Protein AF-A0AAV8XA55-F1 (afdb_monomer)

Mean predicted aligned error: 14.6 Å

Structure (mmCIF, N/CA/C/O backbone):
data_AF-A0AAV8XA55-F1
#
_entry.id   AF-A0AAV8XA55-F1
#
loop_
_atom_site.group_PDB
_atom_site.id
_atom_site.type_symbol
_atom_site.label_atom_id
_atom_site.label_alt_id
_atom_site.label_comp_id
_atom_site.label_asym_id
_atom_site.label_entity_id
_atom_site.label_seq_id
_atom_site.pdbx_PDB_ins_code
_atom_site.Cartn_x
_atom_site.Cartn_y
_atom_site.Cartn_z
_atom_site.occupancy
_atom_site.B_iso_or_equiv
_atom_site.auth_seq_id
_atom_site.auth_comp_id
_atom_site.auth_asym_id
_atom_site.auth_atom_id
_atom_site.pdbx_PDB_model_num
ATOM 1 N N . MET A 1 1 ? 17.028 -32.611 -15.585 1.00 36.62 1 MET A N 1
ATOM 2 C CA . MET A 1 1 ? 15.606 -32.484 -15.969 1.00 36.62 1 MET A CA 1
ATOM 3 C C . MET A 1 1 ? 14.997 -31.368 -15.134 1.00 36.62 1 MET A C 1
ATOM 5 O O . MET A 1 1 ? 14.753 -31.571 -13.955 1.00 36.62 1 MET A O 1
ATOM 9 N N . THR A 1 2 ? 14.855 -30.160 -15.675 1.00 41.50 2 THR A N 1
ATOM 10 C CA . THR A 1 2 ? 14.168 -29.071 -14.968 1.00 41.50 2 THR A CA 1
ATOM 11 C C . THR A 1 2 ? 12.667 -29.265 -15.150 1.00 41.50 2 THR A C 1
ATOM 13 O O . THR A 1 2 ? 12.154 -29.179 -16.263 1.00 41.50 2 THR A O 1
ATOM 16 N N . ALA A 1 3 ? 11.958 -29.592 -14.070 1.00 46.19 3 ALA A N 1
ATOM 17 C CA . ALA A 1 3 ? 10.503 -29.653 -14.085 1.00 46.19 3 ALA A CA 1
ATOM 18 C C . ALA A 1 3 ? 9.957 -28.250 -14.398 1.00 46.19 3 ALA A C 1
ATOM 20 O O . ALA A 1 3 ? 10.011 -27.346 -13.564 1.00 46.19 3 ALA A O 1
ATOM 21 N N . VAL A 1 4 ? 9.462 -28.049 -15.620 1.00 57.00 4 VAL A N 1
ATOM 22 C CA . VAL A 1 4 ? 8.772 -26.814 -15.998 1.00 57.00 4 VAL A CA 1
ATOM 23 C C . VAL A 1 4 ? 7.358 -26.907 -15.441 1.00 57.00 4 VAL A C 1
ATOM 25 O O . VAL A 1 4 ? 6.468 -27.499 -16.045 1.00 57.00 4 VAL A O 1
ATOM 28 N N . PHE A 1 5 ? 7.154 -26.353 -14.248 1.00 60.75 5 PHE A N 1
ATO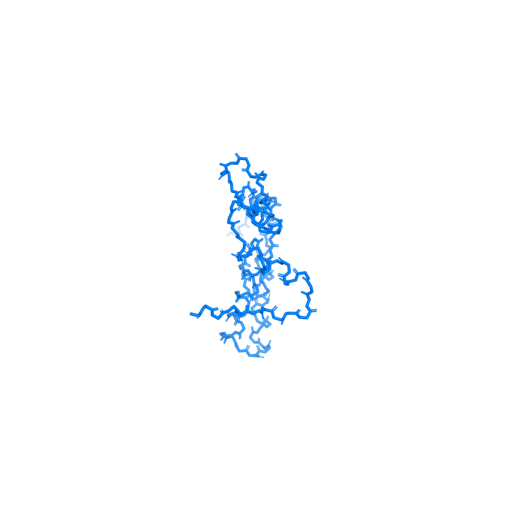M 29 C CA . PHE A 1 5 ? 5.826 -26.235 -13.659 1.00 60.75 5 PHE A CA 1
ATOM 30 C C . PHE A 1 5 ? 5.002 -25.244 -14.491 1.00 60.75 5 PHE A C 1
ATOM 32 O O . PHE A 1 5 ? 5.232 -24.035 -14.434 1.00 60.75 5 PHE A O 1
ATOM 39 N N . VAL A 1 6 ? 4.068 -25.749 -15.303 1.00 62.19 6 VAL A N 1
ATOM 40 C CA . VAL A 1 6 ? 3.151 -24.917 -16.092 1.00 62.19 6 VAL A CA 1
ATOM 41 C C . VAL A 1 6 ? 2.037 -24.423 -15.161 1.00 62.19 6 VAL A C 1
ATOM 43 O O . VAL A 1 6 ? 1.214 -25.221 -14.716 1.00 62.19 6 VAL A O 1
ATOM 46 N N . PRO A 1 7 ? 1.961 -23.120 -14.844 1.00 63.56 7 PRO A N 1
ATOM 47 C CA . PRO A 1 7 ? 0.952 -22.607 -13.928 1.00 63.56 7 PRO A CA 1
ATOM 48 C C . P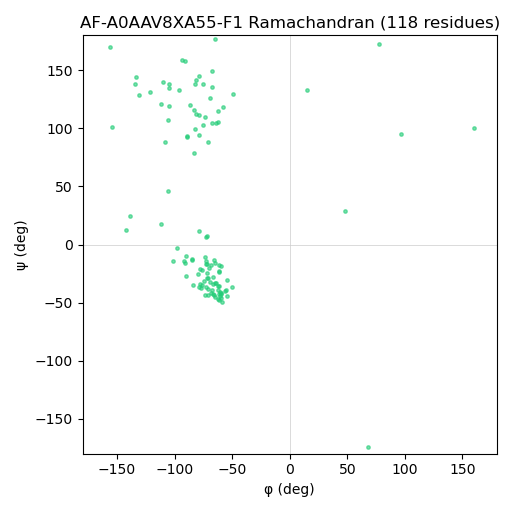RO A 1 7 ? -0.413 -22.596 -14.620 1.00 63.56 7 PRO A C 1
ATOM 50 O O . PRO A 1 7 ? -0.678 -21.782 -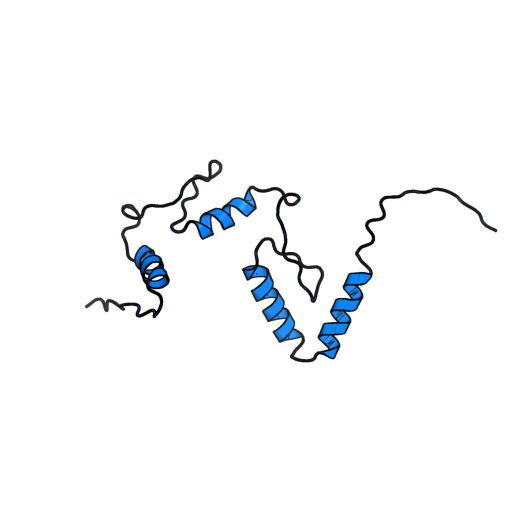15.504 1.00 63.56 7 PRO A O 1
ATOM 53 N N . THR A 1 8 ? -1.323 -23.472 -14.206 1.00 60.53 8 THR A N 1
ATOM 54 C CA . THR A 1 8 ? -2.693 -23.516 -14.731 1.00 60.53 8 THR A CA 1
ATOM 55 C C . THR A 1 8 ? -3.596 -22.600 -13.908 1.00 60.53 8 THR A C 1
ATOM 57 O O . THR A 1 8 ? -4.143 -22.991 -12.879 1.00 60.53 8 THR A O 1
ATOM 60 N N . THR A 1 9 ? -3.769 -21.347 -14.336 1.00 71.75 9 THR A N 1
ATOM 61 C CA . THR A 1 9 ? -4.747 -20.433 -13.715 1.00 71.75 9 THR A CA 1
ATOM 62 C C . THR A 1 9 ? -5.964 -20.283 -14.624 1.00 71.75 9 THR A C 1
ATOM 64 O O . THR A 1 9 ? -5.800 -20.021 -15.815 1.00 71.75 9 THR A O 1
ATOM 67 N N . LYS A 1 10 ? -7.187 -20.356 -14.076 1.00 74.94 10 LYS A N 1
ATOM 68 C CA . LYS A 1 10 ? -8.440 -20.160 -14.843 1.00 74.94 10 LYS A CA 1
ATOM 69 C C . LYS A 1 10 ? -8.533 -18.776 -15.517 1.00 74.94 10 LYS A C 1
ATOM 71 O O . LYS A 1 10 ? -9.318 -18.580 -16.438 1.00 74.94 10 LYS A O 1
ATOM 76 N N . ARG A 1 11 ? -7.734 -17.794 -15.072 1.00 78.06 11 ARG A N 1
ATOM 77 C CA . ARG A 1 11 ? -7.743 -16.407 -15.564 1.00 78.06 11 ARG A CA 1
ATOM 78 C C . ARG A 1 11 ? -6.529 -16.130 -16.452 1.00 78.06 11 ARG A C 1
ATOM 80 O O . ARG A 1 11 ? -5.428 -15.909 -15.954 1.00 78.06 11 ARG A O 1
ATOM 87 N N . LYS A 1 12 ? -6.743 -16.016 -17.768 1.00 79.31 12 LYS A N 1
ATOM 88 C CA . LYS A 1 12 ? -5.686 -15.753 -18.771 1.00 79.31 12 LYS A CA 1
ATOM 89 C C . LYS A 1 12 ? -4.770 -14.563 -18.414 1.00 79.31 12 LYS A C 1
ATOM 91 O O . LYS A 1 12 ? -3.565 -14.624 -18.640 1.00 79.31 12 LYS A O 1
ATOM 96 N N . ASN A 1 13 ? -5.308 -13.500 -17.808 1.00 80.56 13 ASN A N 1
ATOM 97 C CA . ASN A 1 13 ? -4.531 -12.314 -17.407 1.00 80.56 13 ASN A CA 1
ATOM 98 C C . ASN A 1 13 ? -3.552 -12.578 -16.248 1.00 80.56 13 ASN A C 1
ATOM 100 O O . ASN A 1 13 ? -2.476 -11.975 -16.197 1.00 80.56 13 ASN A O 1
ATOM 104 N N . HIS A 1 14 ? -3.901 -13.489 -15.336 1.00 81.00 14 HIS A N 1
ATOM 105 C CA . HIS A 1 14 ? -3.024 -13.893 -14.238 1.00 81.00 14 HIS A CA 1
ATOM 106 C C . HIS A 1 14 ? -1.856 -14.712 -14.780 1.00 81.00 14 HIS A C 1
ATOM 108 O O . HIS A 1 14 ? -0.711 -14.425 -14.440 1.00 81.00 14 HIS A O 1
ATOM 114 N N . LEU A 1 15 ? -2.134 -15.641 -15.700 1.00 82.25 15 LEU A N 1
ATOM 115 C CA . LEU A 1 15 ? -1.098 -16.405 -16.388 1.00 82.25 15 LEU A CA 1
ATOM 116 C C . LEU A 1 15 ? -0.133 -15.483 -17.145 1.00 82.25 15 LEU A C 1
ATOM 118 O O . LEU A 1 15 ? 1.071 -15.554 -16.924 1.00 82.25 15 LEU A O 1
ATOM 122 N N . LYS A 1 16 ? -0.641 -14.533 -17.943 1.00 81.75 16 LYS A N 1
ATOM 123 C CA . LYS A 1 16 ? 0.202 -13.534 -18.631 1.00 81.75 16 LYS A CA 1
ATOM 124 C C . LYS A 1 16 ? 1.115 -12.773 -17.661 1.00 81.75 16 LYS A C 1
ATOM 126 O O . LYS A 1 16 ? 2.297 -12.602 -17.938 1.00 81.75 16 LYS A O 1
ATOM 131 N N . SER A 1 17 ? 0.578 -12.348 -16.516 1.00 82.06 17 SER A N 1
ATOM 132 C CA . SER A 1 17 ? 1.324 -11.611 -15.486 1.00 82.06 17 SER A CA 1
ATOM 133 C C . SER A 1 17 ? 2.325 -12.475 -14.714 1.00 82.06 17 SER A C 1
ATOM 135 O O . SER A 1 17 ? 3.311 -11.943 -14.201 1.00 82.06 17 SER A O 1
ATOM 137 N N . HIS A 1 18 ? 2.058 -13.775 -14.585 1.00 83.00 18 HIS A N 1
ATOM 138 C CA . HIS A 1 18 ? 2.958 -14.754 -13.984 1.00 83.00 18 HIS A CA 1
ATOM 139 C C . HIS A 1 18 ? 4.133 -15.058 -14.919 1.00 83.00 18 HIS A C 1
ATOM 141 O O . HIS A 1 18 ? 5.280 -15.037 -14.486 1.00 83.00 18 HIS A O 1
ATOM 147 N N . MET A 1 19 ? 3.870 -15.241 -16.217 1.00 82.38 19 MET A N 1
ATOM 148 C CA . MET A 1 19 ? 4.914 -15.537 -17.205 1.00 82.38 19 MET A CA 1
ATOM 149 C C . MET A 1 19 ? 5.971 -14.425 -17.330 1.00 82.38 19 MET A C 1
ATOM 151 O O . MET A 1 19 ? 7.067 -14.685 -17.810 1.00 82.38 19 MET A O 1
ATOM 155 N N . LEU A 1 20 ? 5.695 -13.200 -16.859 1.00 80.88 20 LEU A N 1
ATOM 156 C CA . LEU A 1 20 ? 6.697 -12.126 -16.748 1.00 80.88 20 LEU A CA 1
ATOM 157 C C . LEU A 1 20 ? 7.812 -12.416 -15.724 1.00 80.88 20 LEU A C 1
ATOM 159 O O . LEU A 1 20 ? 8.795 -11.684 -15.672 1.00 80.88 20 LEU A O 1
ATOM 163 N N . ILE A 1 21 ? 7.660 -13.422 -14.866 1.00 79.81 21 ILE A N 1
ATOM 164 C CA . ILE A 1 21 ? 8.691 -13.814 -13.896 1.00 79.81 21 ILE A CA 1
ATOM 165 C C . ILE A 1 21 ? 9.707 -14.752 -14.560 1.00 79.81 21 ILE A C 1
ATOM 167 O O . ILE A 1 21 ? 10.892 -14.636 -14.277 1.00 79.81 21 ILE A O 1
ATOM 171 N N . HIS A 1 22 ? 9.250 -15.598 -15.489 1.00 80.00 22 HIS A N 1
ATOM 172 C CA . HIS A 1 22 ? 10.076 -16.571 -16.221 1.00 80.00 22 HIS A CA 1
ATOM 173 C C . HIS A 1 22 ? 10.770 -16.001 -17.461 1.00 80.00 22 HIS A C 1
ATOM 175 O O . HIS A 1 22 ? 11.629 -16.653 -18.041 1.00 80.00 22 HIS A O 1
ATOM 181 N N . LYS A 1 23 ? 10.382 -14.805 -17.913 1.00 74.69 23 LYS A N 1
ATOM 182 C CA . LYS A 1 23 ? 11.045 -14.126 -19.033 1.00 74.69 23 LYS A CA 1
ATOM 183 C C . LYS A 1 23 ? 12.344 -13.466 -18.577 1.00 74.69 23 LYS A C 1
ATOM 185 O O . LYS A 1 23 ? 12.386 -12.880 -17.495 1.00 74.69 23 LYS A O 1
ATOM 190 N N . ASP A 1 24 ? 13.344 -13.473 -19.459 1.00 73.69 24 ASP A N 1
ATOM 191 C CA . ASP A 1 24 ? 14.594 -12.730 -19.273 1.00 73.69 24 ASP A CA 1
ATOM 192 C C . ASP A 1 24 ? 14.304 -11.279 -18.882 1.00 73.69 24 ASP A C 1
ATOM 194 O O . ASP A 1 24 ? 13.539 -10.585 -19.562 1.00 73.69 24 ASP A O 1
ATOM 198 N N . ALA A 1 25 ? 14.944 -10.800 -17.812 1.00 67.19 25 ALA A N 1
ATOM 199 C CA . ALA A 1 25 ? 14.737 -9.451 -17.285 1.00 67.19 25 ALA A CA 1
ATOM 200 C C . ALA A 1 25 ? 14.945 -8.351 -18.344 1.00 67.19 25 ALA A C 1
ATOM 202 O O . ALA A 1 25 ? 14.260 -7.332 -18.306 1.00 67.19 25 ALA A O 1
ATOM 203 N N . LEU A 1 26 ? 15.823 -8.598 -19.321 1.00 63.59 26 LEU A N 1
ATOM 204 C CA . LEU A 1 26 ? 16.150 -7.691 -20.424 1.00 63.59 26 LEU A CA 1
ATOM 205 C C . LEU A 1 26 ? 15.078 -7.635 -21.529 1.00 63.59 26 LEU A C 1
ATOM 207 O O . LEU A 1 26 ? 15.009 -6.656 -22.262 1.00 63.59 26 LEU A O 1
ATOM 211 N N . LYS A 1 27 ? 14.223 -8.661 -21.651 1.00 65.00 27 LYS A N 1
ATOM 212 C CA . LYS A 1 27 ? 13.165 -8.749 -22.681 1.00 6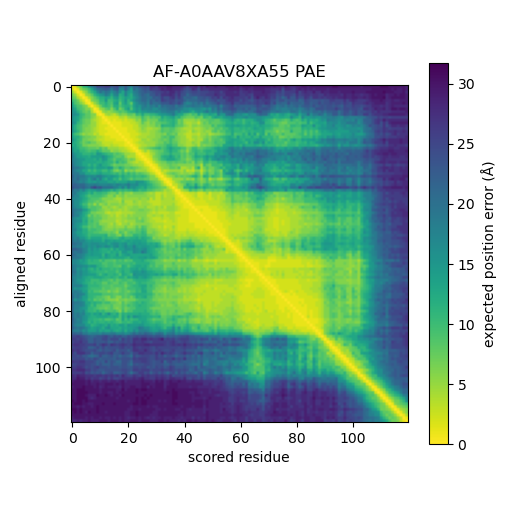5.00 27 LYS A CA 1
ATOM 213 C C . LYS A 1 27 ? 11.791 -8.310 -22.166 1.00 65.00 27 LYS A C 1
ATOM 215 O O . LYS A 1 27 ? 10.808 -8.321 -22.910 1.00 65.00 27 LYS A O 1
ATOM 220 N N . ILE A 1 28 ? 11.679 -7.965 -20.883 1.00 70.62 28 ILE A N 1
ATOM 221 C CA . ILE A 1 28 ? 10.420 -7.526 -20.281 1.00 70.62 28 ILE A CA 1
ATOM 222 C C . ILE A 1 28 ? 10.267 -6.024 -20.494 1.00 70.62 28 ILE A C 1
ATOM 224 O O . ILE A 1 28 ? 11.049 -5.233 -19.977 1.00 70.62 28 ILE A O 1
ATOM 228 N N . LYS A 1 29 ? 9.193 -5.620 -21.180 1.00 69.56 29 LYS A N 1
ATOM 229 C CA . LYS A 1 29 ? 8.767 -4.219 -21.211 1.00 69.56 29 LYS A CA 1
ATOM 230 C C . LYS A 1 29 ? 8.354 -3.792 -19.797 1.00 69.56 29 LYS A C 1
ATOM 232 O O . LYS A 1 29 ? 7.303 -4.202 -19.302 1.00 69.56 29 LYS A O 1
ATOM 237 N N . THR A 1 30 ? 9.206 -3.019 -19.135 1.00 71.44 30 THR A N 1
ATOM 238 C CA . THR A 1 30 ? 8.945 -2.436 -17.815 1.00 71.44 30 THR A CA 1
ATOM 239 C C . THR A 1 30 ? 8.311 -1.057 -17.939 1.00 71.44 30 THR A C 1
ATOM 241 O O . THR A 1 30 ? 8.456 -0.391 -18.958 1.00 71.44 30 THR A O 1
ATOM 244 N N . TYR A 1 31 ? 7.619 -0.626 -16.889 1.00 72.00 31 TYR A N 1
ATOM 245 C CA . TYR A 1 31 ? 7.161 0.751 -16.734 1.00 72.00 31 TYR A CA 1
ATOM 246 C C . TYR A 1 31 ? 8.176 1.510 -15.869 1.00 72.00 31 TYR A C 1
ATOM 248 O O . TYR A 1 31 ? 8.566 0.982 -14.827 1.00 72.00 31 TYR A O 1
ATOM 256 N N . ASP A 1 32 ? 8.582 2.711 -16.276 1.00 67.44 32 ASP A N 1
ATOM 257 C CA . ASP A 1 32 ? 9.741 3.435 -15.724 1.00 67.44 32 ASP A CA 1
ATOM 258 C C . ASP A 1 32 ? 9.515 4.947 -15.517 1.00 67.44 32 ASP A C 1
ATOM 260 O O . ASP A 1 32 ? 10.461 5.720 -15.423 1.00 67.44 32 ASP A O 1
ATOM 264 N N . TRP A 1 33 ? 8.268 5.396 -15.359 1.00 67.38 33 TRP A N 1
ATOM 265 C CA . TRP A 1 33 ? 7.935 6.826 -15.230 1.00 67.38 33 TRP A CA 1
ATOM 266 C C . TRP A 1 33 ? 8.320 7.489 -13.890 1.00 67.38 33 TRP A C 1
ATOM 268 O O . TRP A 1 33 ? 7.986 8.650 -13.660 1.00 67.38 33 TRP A O 1
ATOM 278 N N . CYS A 1 34 ? 9.026 6.793 -12.993 1.00 74.00 34 CYS A N 1
ATOM 279 C CA . CYS A 1 34 ? 9.498 7.385 -11.743 1.00 74.00 34 CYS A CA 1
ATOM 280 C C . CYS A 1 34 ? 10.797 8.180 -11.967 1.00 74.00 34 CYS A C 1
ATOM 282 O O . CYS A 1 34 ? 11.892 7.614 -11.955 1.00 74.00 34 CYS A O 1
ATOM 284 N N . ARG A 1 35 ? 10.677 9.507 -12.093 1.00 66.56 35 ARG A N 1
ATOM 285 C CA . ARG A 1 35 ? 11.794 10.432 -12.366 1.00 66.56 35 ARG A CA 1
ATOM 286 C C . ARG A 1 35 ? 12.802 10.584 -11.215 1.00 66.56 35 ARG A C 1
ATOM 288 O O . ARG A 1 35 ? 13.912 11.039 -11.454 1.00 66.56 35 ARG A O 1
ATOM 295 N N . PHE A 1 36 ? 12.435 10.186 -9.995 1.00 65.12 36 PHE A N 1
ATOM 296 C CA . PHE A 1 36 ? 13.260 10.388 -8.796 1.00 65.12 36 PHE A CA 1
ATOM 297 C C . PHE A 1 36 ? 14.241 9.242 -8.494 1.00 65.12 36 PHE A C 1
ATOM 299 O O . PHE A 1 36 ? 15.274 9.479 -7.882 1.00 65.12 36 PHE A O 1
ATOM 306 N N . TYR A 1 37 ? 13.943 8.007 -8.919 1.00 65.69 37 TYR A N 1
ATOM 307 C CA . TYR A 1 37 ? 14.701 6.812 -8.495 1.00 65.69 37 TYR A CA 1
ATOM 308 C C . TYR A 1 37 ? 14.897 5.754 -9.587 1.00 65.69 37 TYR A C 1
ATOM 310 O O . TYR A 1 37 ? 15.258 4.619 -9.279 1.00 65.69 37 TYR A O 1
ATOM 318 N N . SER A 1 38 ? 14.624 6.075 -10.859 1.00 75.12 38 SER A N 1
ATOM 319 C CA . SER A 1 38 ? 14.727 5.123 -11.983 1.00 75.12 38 SER A CA 1
ATOM 320 C C . SER A 1 38 ? 14.039 3.774 -11.707 1.00 75.12 38 SER A C 1
ATOM 322 O O . SER A 1 38 ? 14.454 2.729 -12.211 1.00 75.12 38 SER A O 1
ATOM 324 N N . TYR A 1 39 ? 12.998 3.777 -10.865 1.00 81.31 39 TYR A N 1
ATOM 325 C CA . TYR A 1 39 ? 12.318 2.565 -10.435 1.00 81.31 39 TYR A CA 1
ATOM 326 C C . TYR A 1 39 ? 11.547 1.963 -11.611 1.00 81.31 39 TYR A C 1
ATOM 328 O O . TYR A 1 39 ? 10.719 2.629 -12.239 1.00 81.31 39 TYR A O 1
ATOM 336 N N . LYS A 1 40 ? 11.802 0.679 -11.885 1.00 81.88 40 LYS A N 1
ATOM 337 C CA . LYS A 1 40 ? 11.179 -0.071 -12.978 1.00 81.88 40 LYS A CA 1
ATOM 338 C C . LYS A 1 40 ? 10.248 -1.137 -12.425 1.00 81.88 40 LYS A C 1
ATOM 340 O O . LYS A 1 40 ? 10.670 -2.052 -11.720 1.00 81.88 40 LYS A O 1
ATOM 345 N N . ALA A 1 41 ? 8.974 -1.069 -12.797 1.00 83.38 41 ALA A N 1
ATOM 346 C CA . ALA A 1 41 ? 7.991 -2.079 -12.429 1.00 83.38 41 ALA A CA 1
ATOM 347 C C . ALA A 1 41 ? 7.648 -2.978 -13.619 1.00 83.38 41 ALA A C 1
ATOM 349 O O . ALA A 1 41 ? 7.372 -2.503 -14.720 1.00 83.38 41 ALA A O 1
ATOM 350 N N . LYS A 1 42 ? 7.534 -4.290 -13.383 1.00 84.31 42 LYS A N 1
ATOM 351 C CA . LYS A 1 42 ? 7.019 -5.245 -14.385 1.00 84.31 42 LYS A CA 1
ATOM 352 C C . LYS A 1 42 ? 5.505 -5.113 -14.620 1.00 84.31 42 LYS A C 1
ATOM 354 O O . LYS A 1 42 ? 4.980 -5.634 -15.599 1.00 84.31 42 LYS A O 1
ATOM 359 N N . ARG A 1 43 ? 4.774 -4.446 -13.714 1.00 83.94 43 ARG A N 1
ATOM 360 C CA . ARG A 1 43 ? 3.315 -4.243 -13.797 1.00 83.94 43 ARG A CA 1
ATOM 361 C C . ARG A 1 43 ? 2.955 -2.792 -13.488 1.00 83.94 43 ARG A C 1
ATOM 363 O O . ARG A 1 43 ? 3.435 -2.245 -12.498 1.00 83.94 43 ARG A O 1
ATOM 370 N N . LYS A 1 44 ? 2.023 -2.218 -14.257 1.00 81.44 44 LYS A N 1
ATOM 371 C CA . LYS A 1 44 ? 1.538 -0.835 -14.086 1.00 81.44 44 LYS A CA 1
ATOM 372 C C . LYS A 1 44 ? 1.006 -0.559 -12.673 1.00 81.44 44 LYS A C 1
ATOM 374 O O . LYS A 1 44 ? 1.267 0.500 -12.114 1.00 81.44 44 LYS A O 1
ATOM 379 N N . GLY A 1 45 ? 0.306 -1.528 -12.077 1.00 84.31 45 GLY A N 1
ATOM 380 C CA . GLY A 1 45 ? -0.229 -1.404 -10.717 1.00 84.31 45 GLY A CA 1
ATOM 381 C C . GLY A 1 45 ? 0.855 -1.232 -9.647 1.00 84.31 45 GLY A C 1
ATOM 382 O O . GLY A 1 45 ? 0.692 -0.409 -8.754 1.00 84.31 45 GLY A O 1
ATOM 383 N N . HIS A 1 46 ? 1.988 -1.934 -9.768 1.00 85.06 46 HIS A N 1
ATOM 384 C CA . HIS A 1 46 ? 3.104 -1.781 -8.826 1.00 85.06 46 HIS A CA 1
ATOM 385 C C . HIS A 1 46 ? 3.751 -0.402 -8.927 1.00 85.06 46 HIS A C 1
ATOM 387 O O . HIS A 1 46 ? 4.141 0.155 -7.909 1.00 85.06 46 HIS A O 1
ATOM 393 N N . LEU A 1 47 ? 3.797 0.181 -10.124 1.00 83.94 47 LEU A N 1
ATOM 394 C CA . LEU A 1 47 ? 4.325 1.528 -10.297 1.00 83.94 47 LEU A CA 1
ATOM 395 C C . LEU A 1 47 ? 3.396 2.602 -9.722 1.00 83.94 47 LEU A C 1
ATOM 397 O O . LEU A 1 47 ? 3.861 3.525 -9.068 1.00 83.94 47 LEU A O 1
ATOM 401 N N . LYS A 1 48 ? 2.074 2.437 -9.876 1.00 84.25 48 LYS A N 1
ATOM 402 C CA . LYS A 1 48 ? 1.094 3.307 -9.207 1.00 84.25 48 LYS A CA 1
ATOM 403 C C . LYS A 1 48 ? 1.243 3.251 -7.682 1.00 84.25 48 LYS A C 1
ATOM 405 O O . LYS A 1 48 ? 1.187 4.286 -7.034 1.00 84.25 48 LYS A O 1
ATOM 410 N N . LEU A 1 49 ? 1.462 2.058 -7.121 1.00 86.56 49 LEU A N 1
ATOM 411 C CA . LEU A 1 49 ? 1.711 1.884 -5.685 1.00 86.56 49 LEU A CA 1
ATOM 412 C C . LEU A 1 49 ? 3.040 2.501 -5.245 1.00 86.56 49 LEU A C 1
ATOM 414 O O . LEU A 1 49 ? 3.084 3.135 -4.199 1.00 86.56 49 LEU A O 1
ATOM 418 N N . HIS A 1 50 ? 4.103 2.320 -6.031 1.00 87.06 50 HIS A N 1
ATOM 419 C CA . HIS A 1 50 ? 5.404 2.928 -5.761 1.00 87.06 50 HIS A CA 1
ATOM 420 C C . HIS A 1 50 ? 5.284 4.447 -5.641 1.00 87.06 50 HIS A C 1
ATOM 422 O O . HIS A 1 50 ? 5.859 5.041 -4.745 1.00 87.06 50 HIS A O 1
ATOM 428 N N . MET A 1 51 ? 4.475 5.075 -6.486 1.00 84.88 51 MET A N 1
ATOM 429 C CA . MET A 1 51 ? 4.404 6.533 -6.569 1.00 84.88 51 MET A CA 1
ATOM 430 C C . MET A 1 51 ? 3.677 7.185 -5.391 1.00 84.88 51 MET A C 1
ATOM 432 O O . MET A 1 51 ? 3.835 8.380 -5.176 1.00 84.88 51 MET A O 1
ATOM 436 N N . LEU A 1 52 ? 3.004 6.388 -4.554 1.00 84.25 52 LEU A N 1
ATOM 437 C CA . LEU A 1 52 ? 2.489 6.831 -3.255 1.00 84.25 52 LEU A CA 1
ATOM 438 C C . LEU A 1 52 ? 3.598 7.221 -2.262 1.00 84.25 52 LEU A C 1
ATOM 440 O O . LEU A 1 52 ? 3.290 7.822 -1.237 1.00 84.25 52 LEU A O 1
ATOM 444 N N . ILE A 1 53 ? 4.861 6.845 -2.502 1.00 83.81 53 ILE A N 1
ATOM 445 C CA . ILE A 1 53 ? 5.979 7.266 -1.638 1.00 83.81 53 ILE A CA 1
ATOM 446 C C . ILE A 1 53 ? 6.440 8.695 -1.938 1.00 83.81 53 ILE A C 1
ATOM 448 O O . ILE A 1 53 ? 7.002 9.328 -1.057 1.00 83.81 53 ILE A O 1
ATOM 452 N N . HIS A 1 54 ? 6.203 9.173 -3.164 1.00 82.81 54 HIS A N 1
ATOM 453 C CA . HIS A 1 54 ? 6.576 10.522 -3.610 1.00 82.81 54 HIS A CA 1
ATOM 454 C C . HIS A 1 54 ? 5.455 11.535 -3.401 1.00 82.81 54 HIS A C 1
ATOM 456 O O . HIS A 1 54 ? 5.686 12.728 -3.528 1.00 82.81 54 HIS A O 1
ATOM 462 N N . MET A 1 55 ? 4.238 11.059 -3.140 1.00 80.19 55 MET A N 1
ATOM 463 C CA . MET A 1 55 ? 3.093 11.909 -2.837 1.00 80.19 55 MET A CA 1
ATOM 464 C C . MET A 1 55 ? 3.122 12.332 -1.369 1.00 80.19 55 MET A C 1
ATOM 466 O O . MET A 1 55 ? 3.421 11.523 -0.481 1.00 80.19 55 MET A O 1
ATOM 470 N N . ASP A 1 56 ? 2.742 13.580 -1.117 1.00 78.38 56 ASP A N 1
ATOM 471 C CA . ASP A 1 56 ? 2.597 14.095 0.235 1.00 78.38 56 ASP A CA 1
ATOM 472 C C . ASP A 1 56 ? 1.431 13.428 0.967 1.00 78.38 56 ASP A C 1
ATOM 474 O O . ASP A 1 56 ? 0.423 13.018 0.385 1.00 78.38 56 ASP A O 1
ATOM 478 N N . ALA A 1 57 ? 1.555 13.309 2.290 1.00 75.25 57 ALA A N 1
ATOM 479 C CA . ALA A 1 57 ? 0.547 12.650 3.120 1.00 75.25 57 ALA A CA 1
ATOM 480 C C . ALA A 1 57 ? -0.836 13.331 3.063 1.00 75.25 57 ALA A C 1
ATOM 482 O O . ALA A 1 57 ? -1.837 12.672 3.337 1.00 75.25 57 ALA A O 1
ATOM 483 N N . SER A 1 58 ? -0.889 14.615 2.698 1.00 74.25 58 SER A N 1
ATOM 484 C CA . SER A 1 58 ? -2.109 15.405 2.490 1.00 74.25 58 SER A CA 1
ATOM 485 C C . SER A 1 58 ? -2.845 15.062 1.191 1.00 74.25 58 SER A C 1
ATOM 487 O O . SER A 1 58 ? -4.069 15.148 1.147 1.00 74.25 58 SER A O 1
ATOM 489 N N . GLU A 1 59 ? -2.122 14.654 0.148 1.00 77.06 59 GLU A N 1
ATOM 490 C CA . GLU A 1 59 ? -2.682 14.336 -1.173 1.00 77.06 59 GLU A CA 1
ATOM 491 C C . GLU A 1 59 ? -3.073 12.858 -1.303 1.00 77.06 59 GLU A C 1
ATOM 493 O O . GLU A 1 59 ? -3.823 12.461 -2.199 1.00 77.06 59 GLU A O 1
ATOM 498 N N . ILE A 1 60 ? -2.574 12.014 -0.397 1.00 82.44 60 ILE A N 1
ATOM 499 C CA . ILE A 1 60 ? -2.855 10.583 -0.406 1.00 82.44 60 ILE A CA 1
ATOM 500 C C . ILE A 1 60 ? -4.190 10.312 0.280 1.00 82.44 60 ILE A C 1
ATOM 502 O O . ILE A 1 60 ? -4.332 10.434 1.497 1.00 82.44 60 ILE A O 1
ATOM 506 N N . THR A 1 61 ? -5.152 9.800 -0.487 1.00 84.00 61 THR A N 1
ATOM 507 C CA . THR A 1 61 ? -6.329 9.150 0.092 1.00 84.00 61 THR A CA 1
ATOM 508 C C . THR A 1 61 ? -5.886 7.926 0.893 1.00 84.00 61 THR A C 1
ATOM 510 O O . THR A 1 61 ? -5.352 6.958 0.343 1.00 84.00 61 THR A O 1
ATOM 513 N N . THR A 1 62 ? -6.092 7.975 2.206 1.00 87.31 62 THR A N 1
ATOM 514 C CA . THR A 1 62 ? -5.784 6.871 3.118 1.00 87.31 62 THR A CA 1
ATOM 515 C C . THR A 1 62 ? -7.010 5.994 3.347 1.00 87.31 62 THR A C 1
ATOM 517 O O . THR A 1 62 ? -8.145 6.399 3.114 1.00 87.31 62 THR A O 1
ATOM 520 N N . TYR A 1 63 ? -6.765 4.761 3.776 1.00 88.19 63 TYR A N 1
ATOM 521 C CA . TYR A 1 63 ? -7.792 3.819 4.189 1.00 88.19 63 TYR A CA 1
ATOM 522 C C . TYR A 1 63 ? -7.782 3.730 5.714 1.00 88.19 63 TYR A C 1
ATOM 524 O O . TYR A 1 63 ? -6.769 3.338 6.302 1.00 88.19 63 TYR A O 1
ATOM 532 N N . ASP A 1 64 ? -8.899 4.082 6.340 1.00 85.88 64 ASP A N 1
ATOM 533 C CA . ASP A 1 64 ? -9.062 4.017 7.788 1.00 85.88 64 ASP A CA 1
ATOM 534 C C . ASP A 1 64 ? -9.422 2.594 8.241 1.00 85.88 64 ASP A C 1
ATOM 536 O O . ASP A 1 64 ? -10.237 1.904 7.626 1.00 85.88 64 ASP A O 1
ATOM 540 N N . CYS A 1 65 ? -8.817 2.143 9.340 1.00 84.19 65 CYS A N 1
ATOM 541 C CA . CYS A 1 65 ? -9.241 0.921 10.016 1.00 84.19 65 CYS A CA 1
ATOM 542 C C . CYS A 1 65 ? -10.530 1.168 10.789 1.00 84.19 65 CYS A C 1
ATOM 544 O O . CYS A 1 65 ? -10.655 2.184 11.457 1.00 84.19 65 CYS A O 1
ATOM 546 N N . ASN A 1 66 ? -11.478 0.234 10.756 1.00 81.44 66 ASN A N 1
ATOM 547 C CA . ASN A 1 66 ? -12.723 0.382 11.516 1.00 81.44 66 ASN A CA 1
ATOM 548 C C . ASN A 1 66 ? -12.542 0.077 13.010 1.00 81.44 66 ASN A C 1
ATOM 550 O O . ASN A 1 66 ? -13.309 0.573 13.820 1.00 81.44 66 ASN A O 1
ATOM 554 N N . PHE A 1 67 ? -11.497 -0.666 13.384 1.00 77.75 67 PHE A N 1
ATOM 555 C CA . PHE A 1 67 ? -11.279 -1.124 14.762 1.00 77.75 67 PHE A CA 1
ATOM 556 C C . PHE A 1 67 ? -10.240 -0.303 15.539 1.00 77.75 67 PHE A C 1
ATOM 558 O O . PHE A 1 67 ? -10.137 -0.434 16.749 1.00 77.75 67 PHE A O 1
ATOM 565 N N . CYS A 1 68 ? -9.424 0.526 14.878 1.00 80.50 68 CYS A N 1
ATOM 566 C CA . CYS A 1 68 ? -8.439 1.371 15.564 1.00 80.50 68 CYS A CA 1
ATOM 567 C C . CYS A 1 68 ? -8.053 2.602 14.733 1.00 80.50 68 CYS A C 1
ATOM 569 O O . CYS A 1 68 ? -8.385 2.695 13.553 1.00 80.50 68 CYS A O 1
ATOM 571 N N . SER A 1 69 ? -7.323 3.556 15.311 1.00 83.31 69 SER A N 1
ATOM 572 C CA . SER A 1 69 ? -6.921 4.812 14.644 1.00 83.31 69 SER A CA 1
ATOM 573 C C . SER A 1 69 ? -5.848 4.658 13.554 1.00 83.31 69 SER A C 1
ATOM 575 O O . SER A 1 69 ? -5.346 5.656 13.041 1.00 83.31 69 SER A O 1
ATOM 577 N N . TYR A 1 70 ? -5.482 3.426 13.192 1.00 83.81 70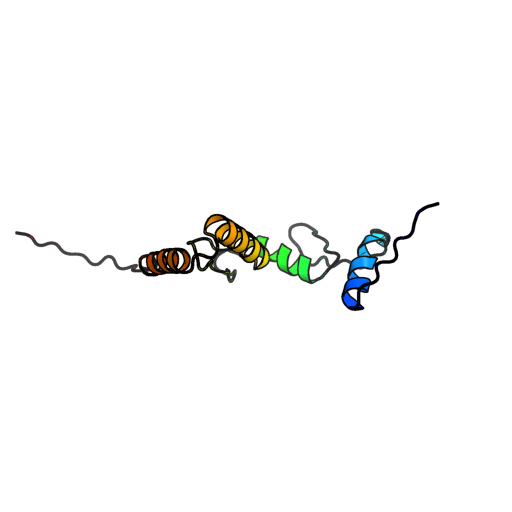 TYR A N 1
ATOM 578 C CA . TYR A 1 70 ? -4.522 3.162 12.127 1.00 83.81 70 TYR A CA 1
ATOM 579 C C . TYR A 1 70 ? -5.078 3.567 10.756 1.00 83.81 70 TYR A C 1
ATOM 581 O O . TYR A 1 70 ? -6.214 3.232 10.406 1.00 83.81 70 TYR A O 1
ATOM 589 N N . LYS A 1 71 ? -4.236 4.239 9.966 1.00 87.12 71 LYS A N 1
ATOM 590 C CA . LYS A 1 71 ? -4.513 4.630 8.582 1.00 87.12 71 LYS A CA 1
ATOM 591 C C . LYS A 1 71 ? -3.457 4.037 7.666 1.00 87.12 71 LYS A C 1
ATOM 593 O O . LYS A 1 71 ? -2.261 4.187 7.913 1.00 87.12 71 LYS A O 1
ATOM 598 N N . ALA A 1 72 ? -3.887 3.398 6.587 1.00 88.19 72 ALA A N 1
ATOM 599 C CA . ALA A 1 72 ? -2.988 2.806 5.607 1.00 88.19 72 ALA A CA 1
ATOM 600 C C . ALA A 1 72 ? -3.019 3.590 4.294 1.00 88.19 72 ALA A C 1
ATOM 602 O O . ALA A 1 72 ? -4.084 3.938 3.793 1.00 88.19 72 ALA A O 1
ATOM 603 N N . LYS A 1 73 ? -1.860 3.783 3.658 1.00 88.31 73 LYS A N 1
ATOM 604 C CA . LYS A 1 73 ? -1.785 4.320 2.284 1.00 88.31 73 LYS A CA 1
ATOM 605 C C . LYS A 1 73 ? -2.234 3.299 1.226 1.00 88.31 73 LYS A C 1
ATOM 607 O O . LYS A 1 73 ? -2.505 3.654 0.083 1.00 88.31 73 LYS A O 1
ATOM 612 N N . ARG A 1 74 ? -2.292 2.009 1.583 1.00 87.44 74 ARG A N 1
ATOM 613 C CA . ARG A 1 74 ? -2.712 0.922 0.688 1.00 87.44 74 ARG A CA 1
ATOM 614 C C . ARG A 1 74 ? -3.711 -0.001 1.371 1.00 87.44 74 ARG A C 1
ATOM 616 O O . ARG A 1 74 ? -3.584 -0.317 2.552 1.00 87.44 74 ARG A O 1
ATOM 623 N N . LYS A 1 75 ? -4.666 -0.486 0.580 1.00 87.19 75 LYS A N 1
ATOM 624 C CA . LYS A 1 75 ? -5.746 -1.366 1.036 1.00 87.19 75 LYS A CA 1
ATOM 625 C C . LYS A 1 75 ? -5.254 -2.726 1.538 1.00 87.19 75 LYS A C 1
ATOM 627 O O . LYS A 1 75 ? -5.861 -3.302 2.434 1.00 87.19 75 LYS A O 1
ATOM 632 N N . ASP A 1 76 ? -4.181 -3.259 0.965 1.00 87.50 76 ASP A N 1
ATOM 633 C CA . ASP A 1 76 ? -3.637 -4.560 1.355 1.00 87.50 76 ASP A CA 1
ATOM 634 C C . ASP A 1 76 ? -3.022 -4.530 2.756 1.00 87.50 76 ASP A C 1
ATOM 636 O O . ASP A 1 76 ? -3.326 -5.410 3.556 1.00 87.50 76 ASP A O 1
ATOM 640 N N . TYR A 1 77 ? -2.284 -3.471 3.106 1.00 87.81 77 TYR A N 1
ATOM 641 C CA . TYR A 1 77 ? -1.830 -3.263 4.486 1.00 87.81 77 TYR A CA 1
ATOM 642 C C . TYR A 1 77 ? -3.001 -3.163 5.464 1.00 87.81 77 TYR A C 1
ATOM 644 O O . TYR A 1 77 ? -2.968 -3.802 6.514 1.00 87.81 77 TYR A O 1
ATOM 652 N N . LEU A 1 78 ? -4.063 -2.434 5.098 1.00 90.00 78 LEU A N 1
ATOM 653 C CA . LEU A 1 78 ? -5.265 -2.360 5.926 1.00 90.00 78 LEU A CA 1
ATOM 654 C C . LEU A 1 78 ? -5.931 -3.731 6.104 1.00 90.00 78 LEU A C 1
ATOM 656 O O . LEU A 1 78 ? -6.358 -4.075 7.200 1.00 90.00 78 LEU A O 1
ATOM 660 N N . THR A 1 79 ? -6.026 -4.523 5.037 1.00 87.62 79 THR A N 1
ATOM 661 C CA . THR A 1 79 ? -6.685 -5.840 5.061 1.00 87.62 79 THR A CA 1
ATOM 662 C C . THR A 1 79 ? -5.918 -6.821 5.942 1.00 87.62 79 THR A C 1
ATOM 664 O O . THR A 1 79 ? -6.511 -7.519 6.758 1.00 87.62 79 THR A O 1
ATOM 667 N N . THR A 1 80 ? -4.592 -6.838 5.826 1.00 88.56 80 THR A N 1
ATOM 668 C CA . THR A 1 80 ? -3.730 -7.655 6.682 1.00 88.56 80 THR A CA 1
ATOM 669 C C . THR A 1 80 ? -3.854 -7.231 8.144 1.00 88.56 80 THR A C 1
ATOM 671 O O . THR A 1 80 ? -4.065 -8.070 9.013 1.00 88.56 80 THR A O 1
ATOM 674 N N . GLN A 1 81 ? -3.800 -5.927 8.419 1.00 86.19 81 GLN A N 1
ATOM 675 C CA . GLN A 1 81 ? -3.900 -5.385 9.773 1.00 86.19 81 GLN A CA 1
ATOM 676 C C . GLN A 1 81 ? -5.273 -5.645 10.411 1.00 86.19 81 GLN A C 1
ATOM 678 O O . GLN A 1 81 ? -5.348 -6.106 11.546 1.00 86.19 81 GLN A O 1
ATOM 683 N N . THR A 1 82 ? -6.360 -5.429 9.671 1.00 83.31 82 THR A N 1
ATOM 684 C CA . THR A 1 82 ? -7.716 -5.787 10.121 1.00 83.31 82 THR A CA 1
ATOM 685 C C . THR A 1 82 ? -7.881 -7.294 10.305 1.00 83.31 82 THR A C 1
ATOM 687 O O . THR A 1 82 ? -8.586 -7.706 11.219 1.00 83.31 82 THR A O 1
ATOM 690 N N . GLY A 1 83 ? -7.215 -8.121 9.495 1.00 86.19 83 GLY A N 1
ATOM 691 C CA . GLY A 1 83 ? -7.147 -9.571 9.685 1.00 86.19 83 GLY A CA 1
ATOM 692 C C . GLY A 1 83 ? -6.479 -9.958 11.005 1.00 86.19 83 GLY A C 1
ATOM 693 O O . GLY A 1 83 ? -7.048 -10.736 11.764 1.00 86.19 83 GLY A O 1
ATOM 694 N N . PHE A 1 84 ? -5.327 -9.359 11.323 1.00 85.38 84 PHE A N 1
ATOM 695 C CA . PHE A 1 84 ? -4.658 -9.557 12.612 1.00 85.38 84 PHE A CA 1
ATOM 696 C C . PHE A 1 84 ? -5.524 -9.106 13.788 1.00 85.38 84 PHE A C 1
ATOM 698 O O . PHE A 1 84 ? -5.654 -9.842 14.759 1.00 85.38 84 PHE A O 1
ATOM 705 N N . ILE A 1 85 ? -6.171 -7.942 13.690 1.00 81.06 85 ILE A N 1
ATOM 706 C CA . ILE A 1 85 ? -7.097 -7.474 14.729 1.00 81.06 85 ILE A CA 1
ATOM 707 C C . ILE A 1 85 ? -8.247 -8.464 14.922 1.00 81.06 85 ILE A C 1
ATOM 709 O O . ILE A 1 85 ? -8.544 -8.824 16.052 1.00 81.06 85 ILE A O 1
ATOM 713 N N . LYS A 1 86 ? -8.862 -8.957 13.843 1.00 80.94 86 LYS A N 1
ATOM 714 C CA . LYS A 1 86 ? -9.923 -9.973 13.929 1.00 80.94 86 LYS A CA 1
ATOM 715 C C . LYS A 1 86 ? -9.432 -11.284 14.544 1.00 80.94 86 LYS A C 1
ATOM 717 O O . LYS A 1 86 ? -10.180 -11.922 15.271 1.00 80.94 86 LYS A O 1
ATOM 722 N N . MET A 1 87 ? -8.187 -11.675 14.276 1.00 82.44 87 MET A N 1
ATOM 723 C CA . MET A 1 87 ? -7.576 -12.862 14.879 1.00 82.44 87 MET A CA 1
ATOM 724 C C . MET A 1 87 ? -7.359 -12.689 16.388 1.00 82.44 87 MET A C 1
ATOM 726 O O . MET A 1 87 ? -7.576 -13.631 17.139 1.00 82.44 87 MET A O 1
ATOM 730 N N . LEU A 1 88 ? -6.959 -11.492 16.828 1.00 78.94 88 LEU A N 1
ATOM 731 C CA . LEU A 1 88 ? -6.727 -11.178 18.241 1.00 78.94 88 LEU A CA 1
ATOM 732 C C . LEU A 1 88 ? -8.026 -10.951 19.026 1.00 78.94 88 LEU A C 1
ATOM 734 O O . LEU A 1 88 ? -8.112 -11.346 20.182 1.00 78.94 88 LEU A O 1
ATOM 738 N N . LEU A 1 89 ? -9.026 -10.314 18.412 1.00 70.81 89 LEU A N 1
ATOM 739 C CA . LEU A 1 89 ? -10.315 -10.006 19.044 1.00 70.81 89 LEU A CA 1
ATOM 740 C C . LEU A 1 89 ? -11.324 -11.165 18.966 1.00 70.81 89 LEU A C 1
ATOM 742 O O . LEU A 1 89 ? -12.349 -11.129 19.639 1.00 70.81 89 LEU A O 1
ATOM 746 N N . GLY A 1 90 ? -11.062 -12.185 18.145 1.00 66.00 90 GLY A N 1
ATOM 747 C CA . GLY A 1 90 ? -12.018 -13.255 17.870 1.00 66.00 90 GLY A CA 1
ATOM 748 C C . GLY A 1 90 ? -13.247 -12.785 17.074 1.00 66.00 90 GLY A C 1
ATOM 749 O O . GLY A 1 90 ? -13.348 -11.642 16.620 1.00 66.00 90 GLY A O 1
ATOM 750 N N . ASN A 1 91 ? -14.216 -13.687 16.894 1.00 60.53 91 ASN A N 1
ATOM 751 C CA . ASN A 1 91 ? -15.492 -13.398 16.218 1.00 60.53 91 ASN A CA 1
ATOM 752 C C . ASN A 1 91 ? -16.499 -12.650 17.114 1.00 60.53 91 ASN A C 1
ATOM 754 O O . ASN A 1 91 ? -17.673 -12.557 16.758 1.00 60.53 91 ASN A O 1
ATOM 758 N N . ASP A 1 92 ? -16.071 -12.145 18.273 1.00 63.22 92 ASP A N 1
ATOM 759 C CA . ASP A 1 92 ? -16.973 -11.535 19.241 1.00 63.22 92 ASP A CA 1
ATOM 760 C C . ASP A 1 92 ? -17.406 -10.136 18.777 1.00 63.22 92 ASP A C 1
ATOM 762 O O . ASP A 1 92 ? -16.658 -9.151 18.824 1.00 63.22 92 ASP A O 1
ATOM 766 N N . LEU A 1 93 ? -18.636 -10.069 18.268 1.00 58.31 93 LEU A N 1
ATOM 767 C CA . LEU A 1 93 ? -19.248 -8.866 17.711 1.00 58.31 93 LEU A CA 1
ATOM 768 C C . LEU A 1 93 ? -19.373 -7.744 18.759 1.00 58.31 93 LEU A C 1
ATOM 770 O O . LEU A 1 93 ? -19.398 -6.574 18.384 1.00 58.31 93 LEU A O 1
ATOM 774 N N . HIS A 1 94 ? -19.395 -8.084 20.055 1.00 59.12 94 HIS A N 1
ATOM 775 C CA . HIS A 1 94 ? -19.523 -7.127 21.154 1.00 59.12 94 HIS A CA 1
ATOM 776 C C . HIS A 1 94 ? -18.212 -6.374 21.432 1.00 59.12 94 HIS A C 1
ATOM 778 O O . HIS A 1 94 ? -18.222 -5.185 21.749 1.00 59.12 94 HIS A O 1
ATOM 784 N N . LEU A 1 95 ? -17.060 -7.032 21.268 1.00 58.53 95 LEU A N 1
ATOM 785 C CA . LEU A 1 95 ? -15.760 -6.357 21.342 1.00 58.53 95 LEU A CA 1
ATOM 786 C C . LEU A 1 95 ? -15.528 -5.484 20.104 1.00 58.53 95 LEU A C 1
ATOM 788 O O . LEU A 1 95 ? -15.006 -4.379 20.214 1.00 58.53 95 LEU A O 1
ATOM 792 N N . GLN A 1 96 ? -15.980 -5.931 18.929 1.00 59.28 96 GLN A N 1
ATOM 793 C CA . GLN A 1 96 ? -15.856 -5.177 17.678 1.00 59.28 96 GLN A CA 1
ATOM 794 C C . GLN A 1 96 ? -16.596 -3.830 17.697 1.00 59.28 96 GLN A C 1
ATOM 796 O O . GLN A 1 96 ? -16.088 -2.866 17.127 1.00 59.28 96 GLN A O 1
ATOM 801 N N . THR A 1 97 ? -17.758 -3.737 18.351 1.00 58.25 97 THR A N 1
ATOM 802 C CA . THR A 1 97 ? -18.540 -2.494 18.472 1.00 58.25 97 THR A CA 1
ATOM 803 C C . THR A 1 97 ? -17.983 -1.529 19.519 1.00 58.25 97 THR A C 1
ATOM 805 O O . THR A 1 97 ? -18.002 -0.321 19.285 1.00 58.25 97 THR A O 1
ATOM 808 N N . LEU A 1 98 ? -17.407 -2.027 20.620 1.00 59.50 98 LEU A N 1
ATOM 809 C CA . LEU A 1 98 ? -16.770 -1.194 21.652 1.00 59.50 98 LEU A CA 1
ATOM 810 C C . LEU A 1 98 ? -15.593 -0.368 21.099 1.00 59.50 98 LEU A C 1
ATOM 812 O O . LEU A 1 98 ? -15.494 0.825 21.375 1.00 59.50 98 LEU A O 1
ATOM 816 N N . PHE A 1 99 ? -14.759 -0.959 20.237 1.00 58.47 99 PHE A N 1
ATOM 817 C CA . PHE A 1 99 ? -13.648 -0.248 19.585 1.00 58.47 99 PHE A CA 1
ATOM 818 C C . PHE A 1 99 ? -14.094 0.792 18.537 1.00 58.47 99 PHE A C 1
ATOM 820 O O . PHE A 1 99 ? -13.329 1.698 18.197 1.00 58.47 99 PHE A O 1
ATOM 827 N N . I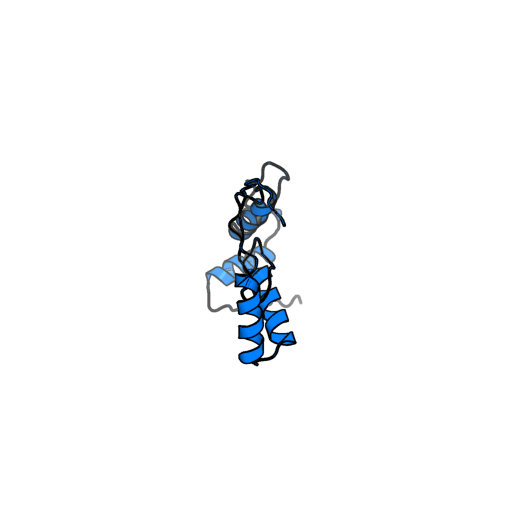LE A 1 100 ? -15.320 0.683 18.009 1.00 62.12 100 ILE A N 1
ATOM 828 C CA . ILE A 1 100 ? -15.878 1.654 17.054 1.00 62.12 100 ILE A CA 1
ATOM 829 C C . ILE A 1 100 ? -16.368 2.911 17.794 1.00 62.12 100 ILE A C 1
ATOM 831 O O . ILE A 1 100 ? -16.158 4.020 17.300 1.00 62.12 100 ILE A O 1
ATOM 835 N N . SER A 1 101 ? -16.940 2.764 18.992 1.00 54.06 101 SER A N 1
ATOM 836 C CA . SER A 1 101 ? -17.436 3.881 19.816 1.00 54.06 101 SER A CA 1
ATOM 837 C C . SER A 1 101 ? -16.329 4.811 20.337 1.00 54.06 101 SER A C 1
ATOM 839 O O . SER A 1 101 ? -16.555 6.005 20.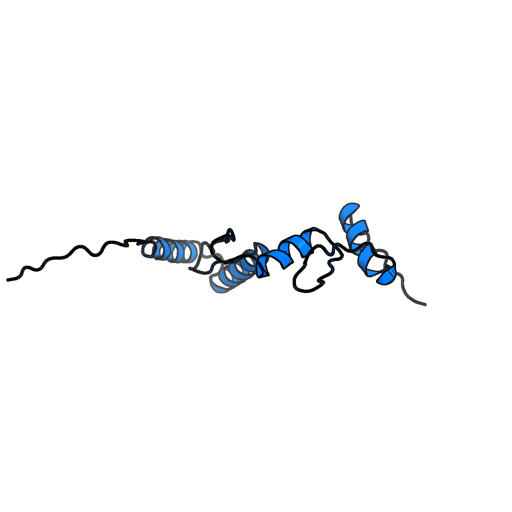513 1.00 54.06 101 SER A O 1
ATOM 841 N N . ASP A 1 102 ? -15.103 4.313 20.520 1.00 55.59 102 ASP A N 1
ATOM 842 C CA . ASP A 1 102 ? -13.956 5.139 20.938 1.00 55.59 102 ASP A CA 1
ATOM 843 C C . ASP A 1 102 ? -13.460 6.078 19.813 1.00 55.59 102 ASP A C 1
ATOM 845 O O . ASP A 1 102 ? -12.896 7.151 20.047 1.00 55.59 102 ASP A O 1
ATOM 849 N N . LYS A 1 103 ? -13.715 5.727 18.543 1.00 57.56 103 LYS A N 1
ATOM 850 C CA . LYS A 1 103 ? -13.330 6.559 17.388 1.00 57.56 103 LYS A CA 1
ATOM 851 C C . LYS A 1 103 ? -14.162 7.828 17.257 1.00 57.56 103 LYS A C 1
ATOM 853 O O . LYS A 1 103 ? -13.652 8.819 16.73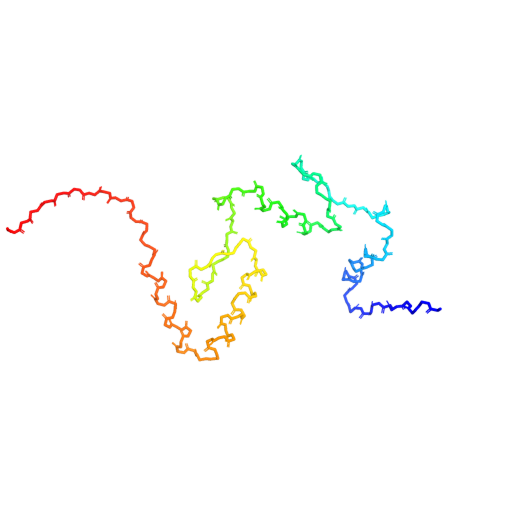1 1.00 57.56 103 LYS A O 1
ATOM 858 N N . THR A 1 104 ? -15.414 7.825 17.718 1.00 50.00 104 THR A N 1
ATOM 859 C CA . THR A 1 104 ? -16.289 9.002 17.623 1.00 50.00 104 THR A CA 1
ATOM 860 C C . THR A 1 104 ? -15.890 10.115 18.591 1.00 50.00 104 THR A C 1
ATOM 862 O O . THR A 1 104 ? -16.300 11.251 18.387 1.00 50.00 104 THR A O 1
ATOM 865 N N . GLN A 1 105 ? -15.031 9.842 19.582 1.00 47.88 105 GLN A N 1
ATOM 866 C CA . GLN A 1 105 ? -14.551 10.862 20.522 1.00 47.88 105 GLN A CA 1
ATOM 867 C C . GLN A 1 105 ? -13.265 11.584 20.073 1.00 47.88 105 GLN A C 1
ATOM 869 O O . GLN A 1 105 ? -12.901 12.596 20.666 1.00 47.88 105 GLN A O 1
ATOM 874 N N . LYS A 1 106 ? -12.577 11.130 19.007 1.00 47.59 106 LYS A N 1
ATOM 875 C CA . LYS A 1 106 ? -11.282 11.709 18.570 1.00 47.59 106 LYS A CA 1
ATOM 876 C C . LYS A 1 106 ? -11.310 12.457 17.231 1.00 47.59 106 LYS A C 1
ATOM 878 O O . LYS A 1 106 ? -10.262 12.733 16.652 1.00 47.59 106 LYS A O 1
ATOM 883 N N . SER A 1 107 ? -12.499 12.838 16.762 1.00 37.94 107 SER A N 1
ATOM 884 C CA . SER A 1 107 ? -12.689 13.760 15.633 1.00 37.94 107 SER A CA 1
ATOM 885 C C . SER A 1 107 ? -13.158 15.146 16.100 1.00 37.94 107 SER A C 1
ATOM 887 O O . SER A 1 107 ? -14.063 15.724 15.505 1.00 37.94 107 SER A O 1
ATOM 889 N N . SER A 1 108 ? -12.541 15.712 17.140 1.00 35.12 108 SER A N 1
ATOM 890 C CA . SER A 1 108 ? -12.574 17.166 17.320 1.00 35.12 108 SER A CA 1
ATOM 891 C C . SER A 1 108 ? -11.388 17.768 16.570 1.00 35.12 108 SER A C 1
ATOM 893 O O . SER A 1 108 ? -10.265 17.834 17.066 1.00 35.12 108 SER A O 1
ATOM 895 N N . LYS A 1 109 ? -11.635 18.150 15.315 1.00 46.00 109 LYS A N 1
ATOM 896 C CA . LYS A 1 109 ? -10.932 19.275 14.703 1.00 46.00 109 LYS A CA 1
ATOM 897 C C . LYS A 1 109 ? -11.669 20.534 15.158 1.00 46.00 109 LYS A C 1
ATOM 899 O O . LYS A 1 109 ? -12.457 21.066 14.389 1.00 46.00 109 LYS A O 1
ATOM 904 N N . ASP A 1 110 ? -11.429 21.001 16.377 1.00 32.69 110 ASP A N 1
ATOM 905 C CA . ASP A 1 110 ? -11.712 22.397 16.714 1.00 32.69 110 ASP A CA 1
ATOM 906 C C . ASP A 1 110 ? -10.390 23.141 16.856 1.00 32.69 110 ASP A C 1
ATOM 908 O O . ASP A 1 110 ? -9.771 23.258 17.910 1.00 32.69 110 ASP A O 1
ATOM 912 N N . SER A 1 111 ? -9.949 23.650 15.710 1.00 44.91 111 SER A N 1
ATOM 913 C CA . SER A 1 111 ? -9.181 24.881 15.653 1.00 44.91 111 SER A CA 1
ATOM 914 C C . SER A 1 111 ? -10.144 26.023 15.971 1.00 44.91 111 SER A C 1
ATOM 916 O O . SER A 1 111 ? -10.751 26.592 15.070 1.00 44.91 111 SER A O 1
ATOM 918 N N . ARG A 1 112 ? -10.302 26.346 17.252 1.00 29.28 112 ARG A N 1
ATOM 919 C CA . ARG A 1 112 ? -10.735 27.670 17.702 1.00 29.28 112 ARG A CA 1
ATOM 920 C C . ARG A 1 112 ? -10.213 27.876 19.116 1.00 29.28 112 ARG A C 1
ATOM 922 O O . ARG A 1 112 ? -10.782 27.383 20.081 1.00 29.28 112 ARG A O 1
ATOM 929 N N . CYS A 1 113 ? -9.122 28.630 19.227 1.00 39.72 113 CYS A N 1
ATOM 930 C CA . CYS A 1 113 ? -8.960 29.468 20.403 1.00 39.72 113 CYS A CA 1
ATOM 931 C C . CYS A 1 113 ? -10.175 30.399 20.435 1.00 39.72 113 CYS A C 1
ATOM 933 O O . CYS A 1 113 ? -10.363 31.175 19.498 1.00 39.72 113 CYS A O 1
ATOM 935 N N . VAL A 1 114 ? -10.989 30.316 21.482 1.00 33.31 114 VAL A N 1
ATOM 936 C CA . VAL A 1 114 ? -11.775 31.460 21.933 1.00 33.31 114 VAL A CA 1
ATOM 937 C C . VAL A 1 114 ? -11.559 31.580 23.432 1.00 33.31 114 VAL A C 1
ATOM 939 O O . VAL A 1 114 ? -11.595 30.603 24.175 1.00 33.31 114 VAL A O 1
ATOM 942 N N . SER A 1 115 ? -11.199 32.801 23.776 1.00 35.78 115 SER A N 1
ATOM 943 C CA . SER A 1 115 ? -10.802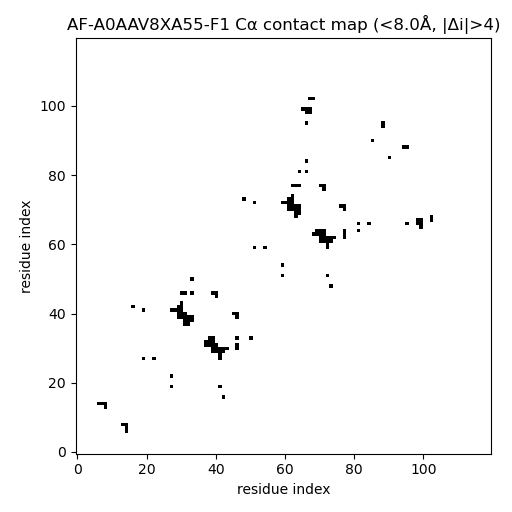 33.352 25.053 1.00 35.78 115 SER A CA 1
ATOM 944 C C . SER A 1 115 ? -11.915 33.332 26.112 1.00 35.78 115 SER A C 1
ATOM 946 O O . SER A 1 115 ? -13.066 33.045 25.803 1.00 35.78 115 SER A O 1
ATOM 948 N N . GLU A 1 116 ? -11.519 33.775 27.312 1.00 31.19 116 GLU A N 1
ATOM 949 C CA . GLU A 1 116 ? -12.325 34.335 28.419 1.00 31.19 116 GLU A CA 1
ATOM 950 C C . GLU A 1 116 ? -12.769 33.403 29.564 1.00 31.19 116 GLU A C 1
ATOM 952 O O . GLU A 1 116 ? -13.762 32.689 29.516 1.00 31.19 116 GLU A O 1
ATOM 957 N N . VAL A 1 117 ? -11.936 33.437 30.616 1.00 40.75 117 VAL A N 1
ATOM 958 C CA . VAL A 1 117 ? -12.210 33.857 32.011 1.00 40.75 117 VAL A CA 1
ATOM 959 C C . VAL A 1 117 ? -13.681 33.990 32.448 1.00 40.75 117 VAL A C 1
ATOM 961 O O . VAL A 1 117 ? -14.453 34.689 31.806 1.00 40.75 117 VAL A O 1
ATOM 964 N N . VAL A 1 118 ? -13.990 33.412 33.622 1.00 33.25 118 VAL A N 1
ATOM 965 C CA . VAL A 1 118 ? -14.648 33.976 34.840 1.00 33.25 118 VAL A CA 1
ATOM 966 C C . VAL A 1 118 ? -15.180 32.765 35.637 1.00 33.25 118 VAL A C 1
ATOM 968 O O . VAL A 1 118 ? -16.061 32.065 35.157 1.00 33.25 118 VAL A O 1
ATOM 971 N N . ALA A 1 119 ? -14.473 32.323 36.687 1.00 30.33 119 ALA A N 1
ATOM 972 C CA . ALA A 1 119 ? -14.707 32.612 38.123 1.00 30.33 119 ALA A CA 1
ATOM 973 C C . ALA A 1 119 ? -15.875 31.774 38.716 1.00 30.33 119 ALA A C 1
ATOM 975 O O . ALA A 1 119 ? -16.526 31.055 37.954 1.00 30.33 119 ALA A O 1
ATOM 976 N N . PRO A 1 120 ? -16.154 31.770 40.036 1.00 49.59 120 PRO A N 1
ATOM 977 C CA . PRO A 1 120 ? -15.846 32.771 41.070 1.00 49.59 120 PRO A CA 1
ATOM 978 C C . PRO A 1 120 ? -14.463 32.658 41.724 1.00 49.59 120 PRO A C 1
ATOM 980 O O . PRO A 1 120 ? -13.940 31.528 41.843 1.00 49.59 120 PRO A O 1
#

pLDDT: mean 70.11, std 16.72, range [29.28, 90.0]

Foldseek 3Di:
DDPPPQDDDPDPVVSVLVVLVVDDPVPQDWDQPPPPPSDTHSDPVVVVVVCLVVDDPVPQDWDAAQQARDTHSDPVVNVVVNVVVCVVVDPPVVNSVVSNVVVVVPPPPDPDDDDDDDDD

Secondary structure (DSSP, 8-state):
---------S-HHHHHHHHHHHS-GGGS--B---TTT---BSSHHHHHHHGGGTS-TTTS--EE-SSSS-EESSHHHHHHHHHHHHHHHTT-HHHHHHHHHTGGGS--------------

Organism: NCBI:txid1265417

Solvent-accessible surface area (backbone atoms only — not comparable to full-atom values): 7919 Å² total; per-residue (Å²): 135,82,83,79,81,77,77,87,55,98,46,68,69,57,41,58,63,51,52,64,71,78,44,60,78,89,77,54,82,57,49,56,89,42,88,88,71,73,48,69,24,85,44,71,69,56,44,60,58,57,51,59,75,80,46,54,79,88,77,50,78,61,44,74,47,74,65,48,96,55,68,23,82,44,68,65,62,42,51,54,52,51,49,52,49,42,67,74,60,47,91,46,66,71,62,55,52,55,40,39,61,61,56,73,75,72,72,76,84,73,93,63,94,76,85,82,90,82,80,134

Radius of gyration: 23.49 Å; Cα contacts (8 Å, |Δi|>4): 77; chains: 1; bounding box: 36×67×64 Å

Sequence (120 aa):
MTAVFVPTTKRKNHLKSHMLIHKDALKIKTYDWCRFYSYKAKRKGHLKLHMLIHMDASEITTYDCNFCSYKAKRKDYLTTQTGFIKMLLGNDLHLQTLFISDKTQKSSKDSRCVSEVVAP

Nearest PDB structures (foldseek):
  8ssr-assembly1_A  TM=5.882E-01  e=7.049E-02  Homo sapiens
  7w1m-assembly1_H  TM=5.447E-01  e=2.266E-01  Homo sapiens
  2dlq-assembly1_A  TM=2.438E-01  e=1.748E-01  Mus musculus
  2dlk-assembly1_A  TM=2.048E-01  e=6.615E+00  Homo sapiens